Protein AF-A0A6S7A2F0-F1 (afdb_monomer_lite)

Structure (mmCIF, N/CA/C/O backbone):
data_AF-A0A6S7A2F0-F1
#
_entry.id   AF-A0A6S7A2F0-F1
#
loop_
_atom_site.group_PDB
_atom_site.id
_atom_site.type_symbol
_atom_site.label_atom_id
_atom_site.label_alt_id
_atom_site.label_comp_id
_atom_site.label_asym_id
_atom_site.label_entity_id
_atom_site.label_seq_id
_atom_site.pdbx_PDB_ins_code
_atom_site.Cartn_x
_atom_site.Cartn_y
_atom_site.Cartn_z
_atom_site.occupancy
_atom_site.B_iso_or_equiv
_atom_site.auth_seq_id
_atom_site.auth_comp_id
_atom_site.auth_asym_id
_atom_site.auth_atom_id
_atom_site.pdbx_PDB_model_num
ATOM 1 N N . MET A 1 1 ? 12.274 -24.599 -16.746 1.00 40.50 1 MET A N 1
ATOM 2 C CA . MET A 1 1 ? 11.271 -23.645 -16.225 1.00 40.50 1 MET A CA 1
ATOM 3 C C . MET A 1 1 ? 12.007 -22.417 -15.719 1.00 40.50 1 MET A C 1
ATOM 5 O O . MET A 1 1 ? 12.632 -22.516 -14.676 1.00 40.50 1 MET A O 1
ATOM 9 N N . ARG A 1 2 ? 12.026 -21.307 -16.463 1.00 35.91 2 ARG A N 1
ATOM 10 C CA . ARG A 1 2 ? 12.546 -20.020 -15.977 1.00 35.91 2 ARG A CA 1
ATOM 11 C C . ARG A 1 2 ? 11.807 -18.868 -16.667 1.00 35.91 2 ARG A C 1
ATOM 13 O O . ARG A 1 2 ? 11.626 -18.924 -17.876 1.00 35.91 2 ARG A O 1
ATOM 20 N N . ALA A 1 3 ? 11.426 -17.896 -15.834 1.00 39.78 3 ALA A N 1
ATOM 21 C CA . ALA A 1 3 ? 10.911 -16.551 -16.102 1.00 39.78 3 ALA A CA 1
ATOM 22 C C . ALA A 1 3 ? 9.589 -16.425 -16.890 1.00 39.78 3 ALA A C 1
ATOM 24 O O . ALA A 1 3 ? 9.575 -16.311 -18.110 1.00 39.78 3 ALA A O 1
ATOM 25 N N . LYS A 1 4 ? 8.474 -16.347 -16.154 1.00 37.75 4 LYS A N 1
ATOM 26 C CA . LYS A 1 4 ? 7.277 -15.588 -16.552 1.00 37.75 4 LYS A CA 1
ATOM 27 C C . LYS A 1 4 ? 6.957 -14.592 -15.437 1.00 37.75 4 LYS A C 1
ATOM 29 O O . LYS A 1 4 ? 6.037 -14.807 -14.667 1.00 37.75 4 LYS A O 1
ATOM 34 N N . PHE A 1 5 ? 7.767 -13.550 -15.330 1.00 41.69 5 PHE A N 1
ATOM 35 C CA . PHE A 1 5 ? 7.410 -12.339 -14.592 1.00 41.69 5 PHE A CA 1
ATOM 36 C C . PHE A 1 5 ? 7.843 -11.135 -15.435 1.00 41.69 5 PHE A C 1
ATOM 38 O O . PHE A 1 5 ? 8.549 -10.245 -14.984 1.00 41.69 5 PHE A O 1
ATOM 45 N N . GLU A 1 6 ? 7.445 -11.120 -16.712 1.00 47.12 6 GLU A N 1
ATOM 46 C CA . GLU A 1 6 ? 7.151 -9.836 -17.349 1.00 47.12 6 GLU A CA 1
ATOM 47 C C . GLU A 1 6 ? 5.803 -9.400 -16.775 1.00 47.12 6 GLU A C 1
ATOM 49 O O . GLU A 1 6 ? 4.758 -9.624 -17.378 1.00 47.12 6 GLU A O 1
ATOM 54 N N . SER A 1 7 ? 5.805 -8.890 -15.542 1.00 52.06 7 SER A N 1
ATOM 55 C CA . SER A 1 7 ? 4.617 -8.251 -14.987 1.00 52.06 7 SER A CA 1
ATOM 56 C C . SER A 1 7 ? 4.442 -6.952 -15.765 1.00 52.06 7 SER A C 1
ATOM 58 O O . SER A 1 7 ? 5.103 -5.958 -15.470 1.00 52.06 7 SER A O 1
ATOM 60 N N . ASP A 1 8 ? 3.638 -6.958 -16.822 1.00 67.44 8 ASP A N 1
ATOM 61 C CA . ASP A 1 8 ? 3.036 -5.724 -17.319 1.00 67.44 8 ASP A CA 1
ATOM 62 C C . ASP A 1 8 ? 2.117 -5.276 -16.180 1.00 67.44 8 ASP A C 1
ATOM 64 O O . ASP A 1 8 ? 1.059 -5.866 -15.972 1.00 67.44 8 ASP A O 1
ATOM 68 N N . ILE A 1 9 ? 2.603 -4.368 -15.327 1.00 70.69 9 ILE A N 1
ATOM 69 C CA . ILE A 1 9 ? 1.830 -3.916 -14.168 1.00 70.69 9 ILE A CA 1
ATOM 70 C C . ILE A 1 9 ? 0.607 -3.211 -14.751 1.00 70.69 9 ILE A C 1
ATOM 72 O O . ILE A 1 9 ? 0.783 -2.209 -15.455 1.00 70.69 9 ILE A O 1
ATOM 76 N N . PRO A 1 10 ? -0.613 -3.728 -14.533 1.00 78.81 10 PRO A N 1
ATOM 77 C CA . PRO A 1 10 ? -1.798 -3.078 -15.049 1.00 78.81 10 PRO A CA 1
ATOM 78 C C . PRO A 1 10 ? -1.923 -1.682 -14.425 1.00 78.81 10 PRO A C 1
ATOM 80 O O . PRO A 1 10 ? -1.477 -1.460 -13.295 1.00 78.81 10 PRO A O 1
ATOM 83 N N . PRO A 1 11 ? -2.519 -0.718 -15.142 1.00 85.62 11 PRO A N 1
ATOM 84 C CA . PRO A 1 11 ? -2.757 0.598 -14.574 1.00 85.62 11 PRO A CA 1
ATOM 85 C C . PRO A 1 11 ? -3.599 0.469 -13.300 1.00 85.62 11 PRO A C 1
ATOM 87 O O . PRO A 1 11 ? -4.585 -0.271 -13.271 1.00 85.62 11 PRO A O 1
ATOM 90 N N . LEU A 1 12 ? -3.209 1.203 -12.254 1.00 91.44 12 LEU A N 1
ATOM 91 C CA . LEU A 1 12 ? -4.010 1.283 -11.035 1.00 91.44 12 LEU A CA 1
ATOM 92 C C . LEU A 1 12 ? -5.392 1.877 -11.358 1.00 91.44 12 LEU A C 1
ATOM 94 O O . LEU A 1 12 ? -5.469 2.774 -12.206 1.00 91.44 12 LEU A O 1
ATOM 98 N N . PRO A 1 13 ? -6.462 1.433 -10.675 1.00 93.12 13 PRO A N 1
ATOM 99 C CA . PRO A 1 13 ? -7.801 1.972 -10.881 1.00 93.12 13 PRO A CA 1
ATOM 100 C C . PRO A 1 13 ? -7.912 3.479 -10.588 1.00 93.12 13 PRO A C 1
ATOM 102 O O . PRO A 1 13 ? -7.017 4.114 -10.008 1.00 93.12 13 PRO A O 1
ATOM 105 N N . GLU A 1 14 ? -9.055 4.051 -10.967 1.00 93.81 14 GLU A N 1
ATOM 106 C CA . GLU A 1 14 ? -9.428 5.418 -10.590 1.00 93.81 14 GLU A CA 1
ATOM 107 C C . GLU A 1 14 ? -9.597 5.550 -9.070 1.00 93.81 14 GLU A C 1
ATOM 109 O O . GLU A 1 14 ? -9.902 4.574 -8.385 1.00 93.81 14 GLU A O 1
ATOM 114 N N . ASP A 1 15 ? -9.417 6.763 -8.533 1.00 92.25 15 ASP A N 1
ATOM 115 C CA . ASP A 1 15 ? -9.321 7.001 -7.084 1.00 92.25 15 ASP A CA 1
ATOM 116 C C . ASP A 1 15 ? -10.456 6.385 -6.245 1.00 92.25 15 ASP A C 1
ATOM 118 O O . ASP A 1 15 ? -10.136 5.760 -5.233 1.00 92.25 15 ASP A O 1
ATOM 122 N N . PRO A 1 16 ? -11.750 6.483 -6.621 1.00 94.50 16 PRO A N 1
ATOM 123 C CA . PRO A 1 16 ? -12.820 5.895 -5.818 1.00 94.50 16 PRO A CA 1
ATOM 124 C C . PRO A 1 16 ? -12.727 4.369 -5.756 1.00 94.50 16 PRO A C 1
ATOM 126 O O . PRO A 1 16 ? -12.781 3.790 -4.676 1.00 94.50 16 PRO A O 1
ATOM 129 N N . GLU A 1 17 ? -12.532 3.711 -6.901 1.00 96.06 17 GLU A N 1
ATOM 130 C CA . GLU A 1 17 ? -12.404 2.253 -6.961 1.00 96.06 17 GLU A CA 1
ATOM 131 C C . GLU A 1 17 ? -11.127 1.786 -6.257 1.00 96.06 17 GLU A C 1
ATOM 133 O O . GLU A 1 17 ? -11.141 0.814 -5.502 1.00 96.06 17 GLU A O 1
ATOM 138 N N . PHE A 1 18 ? -10.024 2.502 -6.465 1.00 96.62 18 PHE A N 1
ATOM 139 C CA . PHE A 1 18 ? -8.743 2.170 -5.867 1.0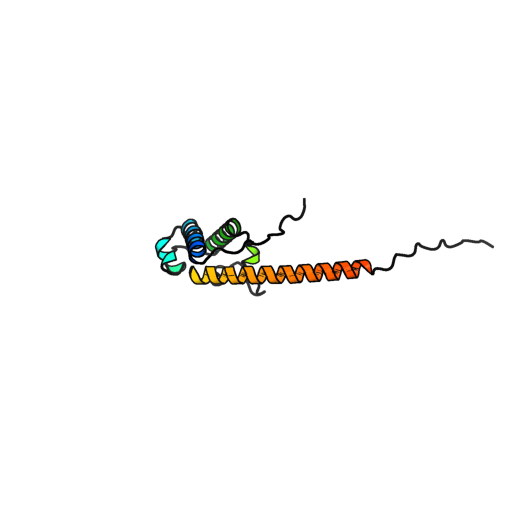0 96.62 18 PHE A CA 1
ATOM 140 C C . PHE A 1 18 ? -8.793 2.272 -4.339 1.00 96.62 18 PHE A C 1
ATOM 142 O O . PHE A 1 18 ? -8.359 1.347 -3.647 1.00 96.62 18 PHE A O 1
ATOM 149 N N . ARG A 1 19 ? -9.397 3.343 -3.809 1.00 97.56 19 ARG A N 1
ATOM 150 C CA . ARG A 1 19 ? -9.603 3.525 -2.367 1.00 97.56 19 ARG A CA 1
ATOM 151 C C . ARG A 1 19 ? -10.453 2.403 -1.780 1.00 97.56 19 ARG A C 1
ATOM 153 O O . ARG A 1 19 ? -10.089 1.844 -0.750 1.00 97.56 19 ARG A O 1
ATOM 160 N N . GLU A 1 20 ? -11.556 2.052 -2.437 1.00 97.62 20 GLU A N 1
ATOM 161 C CA . GLU A 1 20 ? -12.472 0.998 -1.985 1.00 97.62 20 GLU A CA 1
ATOM 162 C C . GLU A 1 20 ? -11.799 -0.382 -1.955 1.00 97.62 20 GLU A C 1
ATOM 164 O O . GLU A 1 20 ? -11.979 -1.147 -1.000 1.00 97.62 20 GLU A O 1
ATOM 169 N N . LYS A 1 21 ? -10.980 -0.699 -2.966 1.00 97.56 21 LYS A N 1
ATOM 170 C CA . LYS A 1 21 ? -10.200 -1.942 -3.010 1.00 97.56 21 LYS A CA 1
ATOM 171 C C . LYS A 1 21 ? -9.175 -2.006 -1.884 1.00 97.56 21 LYS A C 1
ATOM 173 O O . LYS A 1 21 ? -9.152 -2.987 -1.143 1.00 97.56 21 LYS A O 1
ATOM 178 N N . LEU A 1 22 ? -8.390 -0.945 -1.689 1.00 97.81 22 LEU A N 1
ATOM 179 C CA . LEU A 1 22 ? -7.411 -0.897 -0.602 1.00 97.81 22 LEU A CA 1
ATOM 180 C C . LEU A 1 22 ? -8.071 -0.954 0.774 1.00 97.81 22 LEU A C 1
ATOM 182 O O . LEU A 1 22 ? -7.629 -1.724 1.620 1.00 97.81 22 LEU A O 1
ATOM 186 N N . ALA A 1 23 ? -9.163 -0.219 0.993 1.00 97.88 23 ALA A N 1
ATOM 187 C CA . ALA A 1 23 ? -9.926 -0.295 2.238 1.00 97.88 23 ALA A CA 1
ATOM 188 C C . ALA A 1 23 ? -10.400 -1.726 2.519 1.00 97.88 23 ALA A C 1
ATOM 190 O O . ALA A 1 23 ? -10.357 -2.184 3.659 1.00 97.88 23 ALA A O 1
ATOM 191 N N . THR A 1 24 ? -10.822 -2.451 1.482 1.00 98.25 24 THR A N 1
ATOM 192 C CA . THR A 1 24 ? -11.276 -3.843 1.591 1.00 98.25 24 THR A CA 1
ATOM 193 C C . THR A 1 24 ? -10.130 -4.786 1.960 1.00 98.25 24 THR A C 1
ATOM 195 O O . THR A 1 24 ? -10.279 -5.572 2.893 1.00 98.25 24 THR A O 1
ATOM 198 N N . ILE A 1 25 ? -8.974 -4.667 1.302 1.00 97.62 25 ILE A N 1
ATOM 199 C CA . ILE A 1 25 ? -7.770 -5.450 1.627 1.00 97.62 25 ILE A CA 1
ATOM 200 C C . ILE A 1 25 ? -7.346 -5.200 3.078 1.00 97.62 25 ILE A C 1
ATOM 202 O O . ILE A 1 25 ? -7.227 -6.124 3.884 1.00 97.62 25 ILE A O 1
ATOM 206 N N . VAL A 1 26 ? -7.180 -3.924 3.424 1.00 96.56 26 VAL A N 1
ATOM 207 C CA . VAL A 1 26 ? -6.665 -3.482 4.719 1.00 96.56 26 VAL A CA 1
ATOM 208 C C . VAL A 1 26 ? -7.613 -3.866 5.860 1.00 96.56 26 VAL A C 1
ATOM 210 O O . VAL A 1 26 ? -7.158 -4.374 6.883 1.00 96.56 26 VAL A O 1
ATOM 213 N N . SER A 1 27 ? -8.928 -3.688 5.689 1.00 96.81 27 SER A N 1
ATOM 214 C CA . SER A 1 27 ? -9.919 -4.081 6.706 1.00 96.81 27 SER A CA 1
ATOM 215 C C . SER A 1 27 ? -10.045 -5.593 6.878 1.00 96.81 27 SER A C 1
ATOM 217 O O . SER A 1 27 ? -10.219 -6.055 8.005 1.00 96.81 27 SER A O 1
ATOM 219 N N . SER A 1 28 ? -9.918 -6.368 5.797 1.00 96.38 28 SER A N 1
ATOM 220 C CA . SER A 1 28 ? -9.963 -7.833 5.846 1.00 96.38 28 SER A CA 1
ATOM 221 C C . SER A 1 28 ? -8.797 -8.403 6.658 1.00 96.38 28 SER A C 1
ATOM 223 O O . SER A 1 28 ? -8.999 -9.201 7.576 1.00 96.38 28 SER A O 1
ATOM 225 N N . ILE A 1 29 ? -7.580 -7.937 6.371 1.00 95.25 29 ILE A N 1
ATOM 226 C CA . ILE A 1 29 ? -6.351 -8.429 7.007 1.00 95.25 29 ILE A CA 1
ATOM 227 C C . ILE A 1 29 ? -6.214 -7.871 8.424 1.00 95.25 29 ILE A C 1
ATOM 229 O O . ILE A 1 29 ? -6.054 -8.627 9.381 1.00 95.25 29 ILE A O 1
ATOM 233 N N . GLY A 1 30 ? -6.371 -6.554 8.578 1.00 92.31 30 GLY A N 1
ATOM 234 C CA . GLY A 1 30 ? -6.284 -5.870 9.869 1.00 92.31 30 GLY A CA 1
ATOM 235 C C . GLY A 1 30 ? -7.483 -6.103 10.791 1.00 92.31 30 GLY A C 1
ATOM 236 O O . GLY A 1 30 ? -7.471 -5.632 11.928 1.00 92.31 30 GLY A O 1
ATOM 237 N N . ARG A 1 31 ? -8.522 -6.810 10.313 1.00 93.50 31 ARG A N 1
ATOM 238 C CA . ARG A 1 31 ? -9.786 -7.085 11.021 1.00 93.50 31 ARG A CA 1
ATOM 239 C C . ARG A 1 31 ? -10.374 -5.830 11.672 1.00 93.50 31 ARG A C 1
ATOM 241 O O . ARG A 1 31 ? -10.811 -5.862 12.824 1.00 93.50 31 ARG A O 1
ATOM 248 N N . CYS A 1 32 ? -10.354 -4.724 10.936 1.00 94.38 32 CYS A N 1
ATOM 249 C CA . CYS A 1 32 ? -10.744 -3.405 11.420 1.00 94.38 32 CYS A CA 1
ATOM 250 C C . CYS A 1 32 ? -11.953 -2.843 10.664 1.00 94.38 32 CYS A C 1
ATOM 252 O O . CYS A 1 32 ? -12.439 -3.421 9.690 1.00 94.38 32 CYS A O 1
ATOM 254 N N . ASP A 1 33 ? -12.467 -1.713 11.149 1.00 95.94 33 ASP A N 1
ATOM 255 C CA . ASP A 1 33 ? -13.602 -1.030 10.536 1.00 95.94 33 ASP A CA 1
ATOM 256 C C . ASP A 1 33 ? -13.201 -0.402 9.190 1.00 95.94 33 ASP A C 1
ATOM 258 O O . ASP A 1 33 ? -12.395 0.529 9.119 1.00 95.94 33 ASP A O 1
ATOM 262 N N . ARG A 1 34 ? -13.791 -0.926 8.113 1.00 96.81 34 ARG A N 1
ATOM 263 C CA . ARG A 1 34 ? -13.585 -0.461 6.740 1.00 96.81 34 ARG A CA 1
ATOM 264 C C . ARG A 1 34 ? -14.079 0.965 6.526 1.00 96.81 34 ARG A C 1
ATOM 266 O O . ARG A 1 34 ? -13.413 1.731 5.834 1.00 96.81 34 ARG A O 1
ATOM 273 N N . ASP A 1 35 ? -15.212 1.336 7.110 1.00 97.06 35 ASP A N 1
ATOM 274 C CA . ASP A 1 35 ? -15.798 2.660 6.894 1.00 97.06 35 ASP A CA 1
ATOM 275 C C . ASP A 1 35 ? -14.936 3.725 7.581 1.00 97.06 35 ASP A C 1
ATOM 277 O O . ASP A 1 35 ? -14.648 4.776 7.010 1.00 97.06 35 ASP A O 1
ATOM 281 N N . ALA A 1 36 ? -14.386 3.395 8.751 1.00 96.25 36 ALA A N 1
ATOM 282 C CA . ALA A 1 36 ? -13.395 4.218 9.431 1.00 96.25 36 ALA A CA 1
ATOM 283 C C . ALA A 1 36 ? -12.118 4.455 8.596 1.00 96.25 36 ALA A C 1
ATOM 285 O O . ALA A 1 36 ? -11.560 5.554 8.639 1.00 96.25 36 ALA A O 1
ATOM 286 N N . LEU A 1 37 ? -11.661 3.462 7.823 1.00 96.31 37 LEU A N 1
ATOM 287 C CA . LEU A 1 37 ? -10.552 3.643 6.878 1.00 96.31 37 LEU A CA 1
ATOM 288 C C . LEU A 1 37 ? -10.940 4.589 5.738 1.00 96.31 37 LEU A C 1
ATOM 290 O O . LEU A 1 37 ? -10.170 5.485 5.392 1.00 96.31 37 LEU A O 1
ATOM 294 N N . LEU A 1 38 ? -12.136 4.415 5.165 1.00 97.12 38 LEU A N 1
ATOM 295 C CA . LEU A 1 38 ? -12.635 5.256 4.073 1.00 97.12 38 LEU A CA 1
ATOM 296 C C . LEU A 1 38 ? -12.763 6.726 4.493 1.00 97.12 38 LEU A C 1
ATOM 298 O O . LEU A 1 38 ? -12.431 7.608 3.697 1.00 97.12 38 LEU A O 1
ATOM 302 N N . GLU A 1 39 ? -13.130 6.983 5.751 1.00 96.56 39 GLU A N 1
ATOM 303 C CA . GLU A 1 39 ? -13.136 8.306 6.395 1.00 96.56 39 GLU A CA 1
ATOM 304 C C . GLU A 1 39 ? -11.735 8.926 6.579 1.00 96.56 39 GLU A C 1
ATOM 306 O O . GLU A 1 39 ? -11.628 10.083 6.984 1.00 96.56 39 GLU A O 1
ATOM 311 N N . GLY A 1 40 ? -10.659 8.186 6.289 1.00 95.31 40 GLY A N 1
ATOM 312 C CA . GLY A 1 40 ? -9.279 8.664 6.386 1.00 95.31 40 GLY A CA 1
ATOM 313 C C . GLY A 1 40 ? -8.667 8.532 7.781 1.00 95.31 40 GLY A C 1
ATOM 314 O O . GLY A 1 40 ? -7.707 9.233 8.098 1.00 95.31 40 GLY A O 1
ATOM 315 N N . LYS A 1 41 ? -9.200 7.662 8.651 1.00 96.19 41 LYS A N 1
ATOM 316 C CA . LYS A 1 41 ? -8.539 7.380 9.934 1.00 96.19 41 LYS A CA 1
ATOM 317 C C . LYS A 1 41 ? -7.251 6.590 9.700 1.00 96.19 41 LYS A C 1
ATOM 319 O O . LYS A 1 41 ? -7.201 5.696 8.858 1.00 96.19 41 LYS A O 1
ATOM 324 N N . SER A 1 42 ? -6.222 6.902 10.489 1.00 95.12 42 SER A N 1
ATOM 325 C CA . SER A 1 42 ? -4.937 6.196 10.418 1.00 95.12 42 SER A CA 1
ATOM 326 C C . SER A 1 42 ? -5.067 4.713 10.774 1.00 95.12 42 SER A C 1
ATOM 328 O O . SER A 1 42 ? -5.867 4.342 11.640 1.00 95.12 42 SER A O 1
ATOM 330 N N . PHE A 1 43 ? -4.224 3.873 10.172 1.00 93.75 43 PHE A N 1
ATOM 331 C CA . PHE A 1 43 ? -4.213 2.426 10.403 1.00 93.75 43 PHE A CA 1
ATOM 332 C C . PHE A 1 43 ? -3.982 2.082 11.875 1.00 93.75 43 PHE A C 1
ATOM 334 O O . P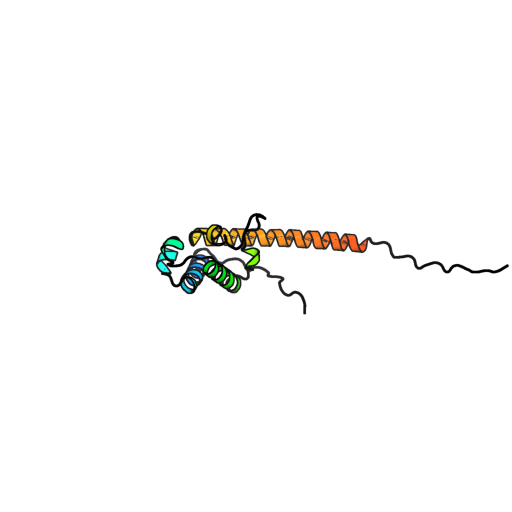HE A 1 43 ? -4.733 1.296 12.443 1.00 93.75 43 PHE A O 1
ATOM 341 N N . ALA A 1 44 ? -3.035 2.760 12.528 1.00 90.00 44 ALA A N 1
ATOM 342 C CA . ALA A 1 44 ? -2.739 2.572 13.949 1.00 90.00 44 ALA A CA 1
ATOM 343 C C . ALA A 1 44 ? -3.902 2.957 14.886 1.00 90.00 44 ALA A C 1
ATOM 345 O O . ALA A 1 44 ? -3.923 2.538 16.038 1.00 90.00 44 ALA A O 1
ATOM 346 N N . THR A 1 45 ? -4.858 3.773 14.423 1.00 91.62 45 THR A N 1
ATOM 347 C CA . THR A 1 45 ? -6.058 4.113 15.208 1.00 91.62 45 THR A CA 1
ATOM 348 C C . THR A 1 45 ? -7.145 3.051 15.076 1.00 91.62 45 THR A C 1
ATOM 350 O O . THR A 1 45 ? -7.872 2.802 16.035 1.00 91.62 45 THR A O 1
ATOM 353 N N . VAL A 1 46 ? -7.297 2.455 13.891 1.00 92.81 46 VAL A N 1
ATOM 354 C CA . VAL A 1 46 ? -8.394 1.513 13.617 1.00 92.81 46 VAL A CA 1
ATOM 355 C C . VAL A 1 46 ? -8.008 0.050 13.828 1.00 92.81 46 VAL A C 1
ATOM 357 O O . VAL A 1 46 ? -8.889 -0.781 14.031 1.00 92.81 46 VAL A O 1
ATOM 360 N N . MET A 1 47 ? -6.715 -0.277 13.803 1.00 91.06 47 MET A N 1
ATOM 361 C CA . MET A 1 47 ? -6.195 -1.626 14.032 1.00 91.06 47 MET A CA 1
ATOM 362 C C . MET A 1 47 ? -5.640 -1.755 15.445 1.00 91.06 47 MET A C 1
ATOM 364 O O . MET A 1 47 ? -4.948 -0.866 15.933 1.00 91.06 47 MET A O 1
ATOM 368 N N . SER A 1 48 ? -5.922 -2.883 16.098 1.00 83.38 48 SER A N 1
ATOM 369 C CA . SER A 1 48 ? -5.437 -3.141 17.460 1.00 83.38 48 SER A CA 1
ATOM 370 C C . SER A 1 48 ? -3.961 -3.550 17.505 1.00 83.38 48 SER A C 1
ATOM 372 O O . SER A 1 48 ? -3.260 -3.129 18.418 1.00 83.38 48 SER A O 1
ATOM 374 N N . ASP A 1 49 ? -3.483 -4.300 16.506 1.00 83.00 49 ASP A N 1
ATOM 375 C CA . ASP A 1 49 ? -2.133 -4.880 16.475 1.00 83.00 49 ASP A CA 1
ATOM 376 C C . ASP A 1 49 ? -1.438 -4.574 15.137 1.00 83.00 49 ASP A C 1
ATOM 378 O O . ASP A 1 49 ? -1.211 -5.453 14.311 1.00 83.00 49 ASP A O 1
ATOM 382 N N . PHE A 1 50 ? -1.138 -3.296 14.888 1.00 87.25 50 PHE A N 1
ATOM 383 C CA . PHE A 1 50 ? -0.450 -2.879 13.663 1.00 87.25 50 PHE A CA 1
ATOM 384 C C . PHE A 1 50 ? 1.050 -3.216 13.727 1.00 87.25 50 PHE A C 1
ATOM 386 O O . PHE A 1 50 ? 1.858 -2.436 14.241 1.00 87.25 50 PHE A O 1
ATOM 393 N N . ASP A 1 51 ? 1.414 -4.398 13.229 1.00 88.56 51 ASP A N 1
ATOM 394 C CA . ASP A 1 51 ? 2.772 -4.942 13.271 1.00 88.56 51 ASP A CA 1
ATOM 395 C C . ASP A 1 51 ? 3.351 -5.283 11.884 1.00 88.56 51 ASP A C 1
ATOM 397 O O . ASP A 1 51 ? 2.714 -5.134 10.840 1.00 88.56 51 ASP A O 1
ATOM 401 N N . SER A 1 52 ? 4.611 -5.726 11.865 1.00 89.19 52 SER A N 1
ATOM 402 C CA . SER A 1 52 ? 5.333 -6.052 10.632 1.00 89.19 52 SER A CA 1
ATOM 403 C C . SER A 1 52 ? 4.744 -7.231 9.862 1.00 89.19 52 SER A C 1
ATOM 405 O O . SER A 1 52 ? 4.888 -7.277 8.644 1.00 89.19 52 SER A O 1
ATOM 407 N N . ILE A 1 53 ? 4.126 -8.196 10.551 1.00 91.00 53 ILE A N 1
ATOM 408 C CA . ILE A 1 53 ? 3.528 -9.369 9.902 1.00 91.00 53 ILE A CA 1
ATOM 409 C C . ILE A 1 53 ? 2.261 -8.929 9.181 1.00 91.00 53 ILE A C 1
ATOM 411 O O . ILE A 1 53 ? 2.105 -9.221 8.000 1.00 91.00 53 ILE A O 1
ATOM 415 N N . MET A 1 54 ? 1.417 -8.152 9.857 1.00 91.44 54 MET A N 1
ATOM 416 C CA . MET A 1 54 ? 0.204 -7.592 9.271 1.00 91.44 54 MET A CA 1
ATOM 417 C C . MET A 1 54 ? 0.516 -6.725 8.048 1.00 91.44 54 MET A C 1
ATOM 419 O O . MET A 1 54 ? -0.145 -6.842 7.020 1.00 91.44 54 MET A O 1
ATOM 423 N N . VAL A 1 55 ? 1.560 -5.892 8.123 1.00 92.44 55 VAL A N 1
ATOM 424 C CA . VAL A 1 55 ? 2.015 -5.104 6.970 1.00 92.44 55 VAL A CA 1
ATOM 425 C C . VAL A 1 55 ? 2.425 -6.003 5.802 1.00 92.44 55 VAL A C 1
ATOM 427 O O . VAL A 1 55 ? 2.020 -5.743 4.672 1.00 92.44 55 VAL A O 1
ATOM 430 N N . LEU A 1 56 ? 3.186 -7.073 6.048 1.00 92.69 56 LEU A N 1
ATOM 431 C CA . LEU A 1 56 ? 3.578 -8.011 4.991 1.00 92.69 56 LEU A CA 1
ATOM 432 C C . LEU A 1 56 ? 2.372 -8.724 4.372 1.00 92.69 56 LEU A C 1
ATOM 434 O O . LEU A 1 56 ? 2.320 -8.868 3.155 1.00 92.69 56 LEU A O 1
ATOM 438 N N . GLU A 1 57 ? 1.390 -9.132 5.174 1.00 94.19 57 GLU A N 1
ATOM 439 C CA . GLU A 1 57 ? 0.152 -9.733 4.668 1.00 94.19 57 GLU A CA 1
ATOM 440 C C . GLU A 1 57 ? -0.626 -8.753 3.779 1.00 94.19 57 GLU A C 1
ATOM 442 O O . GLU A 1 57 ? -1.080 -9.137 2.702 1.00 94.19 57 GLU A O 1
ATOM 447 N N . ILE A 1 58 ? -0.714 -7.476 4.174 1.00 95.31 58 ILE A N 1
ATOM 448 C CA . ILE A 1 58 ? -1.328 -6.424 3.348 1.00 95.31 58 ILE A CA 1
ATOM 449 C C . ILE A 1 58 ? -0.597 -6.283 2.011 1.00 95.31 58 ILE A C 1
ATOM 451 O O . ILE A 1 58 ? -1.247 -6.233 0.968 1.00 95.31 58 ILE A O 1
ATOM 455 N N . LEU A 1 59 ? 0.738 -6.245 2.018 1.00 94.94 59 LEU A N 1
ATOM 456 C CA . LEU A 1 59 ? 1.523 -6.140 0.787 1.00 94.94 59 LEU A CA 1
ATOM 457 C C . LEU A 1 59 ? 1.335 -7.360 -0.130 1.00 94.94 59 LEU A C 1
ATOM 459 O O . LEU A 1 59 ? 1.191 -7.186 -1.336 1.00 94.94 59 LEU A O 1
ATOM 463 N N . LEU A 1 60 ? 1.262 -8.571 0.424 1.00 95.44 60 LEU A N 1
ATOM 464 C CA . LEU A 1 60 ? 1.028 -9.799 -0.348 1.00 95.44 60 LEU A CA 1
ATOM 465 C C . LEU A 1 60 ? 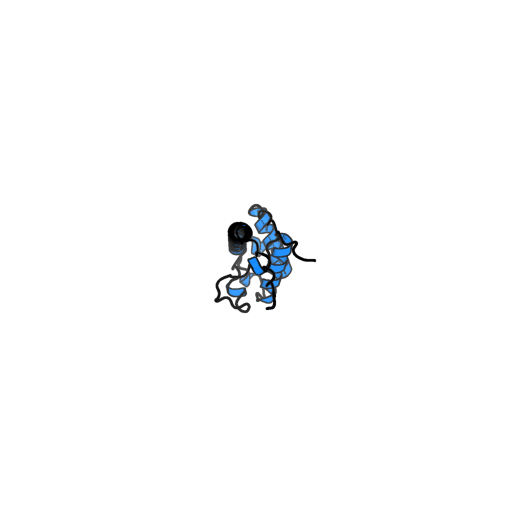-0.363 -9.829 -1.004 1.00 95.44 60 LEU A C 1
ATOM 467 O O . LEU A 1 60 ? -0.521 -10.299 -2.135 1.00 95.44 60 LEU A O 1
ATOM 471 N N . GLU A 1 61 ? -1.381 -9.309 -0.323 1.00 97.25 61 GLU A N 1
ATOM 472 C CA . GLU A 1 61 ? -2.723 -9.206 -0.899 1.00 97.25 61 GLU A CA 1
ATOM 473 C C . GLU A 1 61 ? -2.788 -8.104 -1.969 1.00 97.25 61 GLU A C 1
ATOM 475 O O . GLU A 1 61 ? -3.393 -8.296 -3.023 1.00 97.25 61 GLU A O 1
ATOM 480 N N . ILE A 1 62 ? -2.090 -6.981 -1.764 1.00 95.69 62 ILE A N 1
ATOM 481 C CA . ILE A 1 62 ? -1.911 -5.944 -2.793 1.00 95.69 62 ILE A CA 1
ATOM 482 C C . ILE A 1 62 ? -1.198 -6.517 -4.026 1.00 95.69 62 ILE A C 1
ATOM 484 O O . ILE A 1 62 ? -1.596 -6.218 -5.152 1.00 95.69 62 ILE A O 1
ATOM 488 N N . GLU A 1 63 ? -0.181 -7.360 -3.844 1.00 94.88 63 GLU A N 1
ATOM 489 C CA . GLU A 1 63 ? 0.488 -8.050 -4.950 1.00 94.88 63 GLU A CA 1
ATOM 490 C C . GLU A 1 63 ? -0.487 -8.921 -5.742 1.00 94.88 63 GLU A C 1
ATOM 492 O O . GLU A 1 63 ? -0.482 -8.902 -6.977 1.00 94.88 63 GLU A O 1
ATOM 497 N N . THR A 1 64 ? -1.357 -9.642 -5.039 1.00 94.00 64 THR A N 1
ATOM 498 C CA . THR A 1 64 ? -2.373 -10.496 -5.657 1.00 94.00 64 THR A CA 1
ATOM 499 C C . THR A 1 64 ? -3.396 -9.678 -6.450 1.00 94.00 64 THR A C 1
ATOM 501 O O . THR A 1 64 ? -3.738 -10.062 -7.569 1.00 94.00 64 THR A O 1
ATOM 504 N N . GLU A 1 65 ? -3.848 -8.544 -5.910 1.00 95.19 65 GLU A N 1
ATOM 505 C CA . GLU A 1 65 ? -4.877 -7.699 -6.532 1.00 95.19 65 GLU A CA 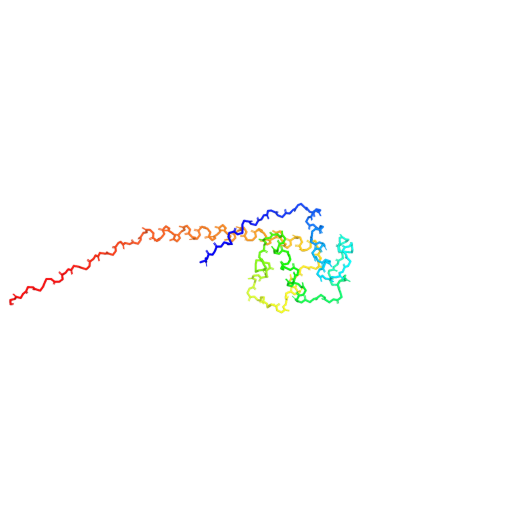1
ATOM 506 C C . GLU A 1 65 ? -4.336 -6.835 -7.685 1.00 95.19 65 GLU A C 1
ATOM 508 O O . GLU A 1 65 ? -5.015 -6.647 -8.695 1.00 95.19 65 GLU A O 1
ATOM 513 N N . PHE A 1 66 ? -3.123 -6.290 -7.553 1.00 93.44 66 PHE A N 1
ATOM 514 C CA . PHE A 1 66 ? -2.595 -5.265 -8.465 1.00 93.44 66 PHE A CA 1
ATOM 515 C C . PHE A 1 66 ? -1.372 -5.710 -9.276 1.00 93.44 66 PHE A C 1
ATOM 517 O O . PHE A 1 66 ? -0.891 -4.948 -10.115 1.00 93.44 66 PHE A O 1
ATOM 524 N N . HIS A 1 67 ? -0.868 -6.929 -9.067 1.00 91.38 67 HIS A N 1
ATOM 525 C CA . HIS A 1 67 ? 0.292 -7.488 -9.773 1.00 91.38 67 HIS A CA 1
ATOM 526 C C . HIS A 1 67 ? 1.584 -6.658 -9.637 1.00 91.38 67 HIS A C 1
ATOM 528 O O . HIS A 1 67 ? 2.443 -6.670 -10.525 1.00 91.38 67 HIS A O 1
ATOM 534 N N . ILE A 1 68 ? 1.728 -5.953 -8.514 1.00 90.31 68 ILE A N 1
ATOM 535 C CA . ILE A 1 68 ? 2.954 -5.261 -8.095 1.00 90.31 68 ILE A CA 1
ATOM 536 C C . ILE A 1 68 ? 3.627 -6.153 -7.060 1.00 90.31 68 ILE A C 1
ATOM 538 O O . ILE A 1 68 ? 2.988 -6.495 -6.073 1.00 90.31 68 ILE A O 1
ATOM 542 N N . THR A 1 69 ? 4.881 -6.557 -7.267 1.00 91.12 69 THR A N 1
ATOM 543 C CA . THR A 1 69 ? 5.493 -7.522 -6.343 1.00 91.12 69 THR A CA 1
ATOM 544 C C . THR A 1 69 ? 5.738 -6.898 -4.975 1.00 91.12 69 THR A C 1
ATOM 546 O O . THR A 1 69 ? 5.995 -5.700 -4.859 1.00 91.12 69 THR A O 1
ATOM 549 N N . THR A 1 70 ? 5.686 -7.711 -3.924 1.00 90.50 70 THR A N 1
ATOM 550 C CA . THR A 1 70 ? 5.996 -7.254 -2.567 1.00 90.50 70 THR A CA 1
ATOM 551 C C . THR A 1 70 ? 7.397 -6.653 -2.495 1.00 90.50 70 THR A C 1
ATOM 553 O O . THR A 1 70 ? 7.564 -5.604 -1.883 1.00 90.50 70 THR A O 1
ATOM 556 N N . ASP A 1 71 ? 8.375 -7.242 -3.192 1.00 88.31 71 ASP A N 1
ATOM 557 C CA . ASP A 1 71 ? 9.740 -6.711 -3.294 1.00 88.31 71 ASP A CA 1
ATOM 558 C C . ASP A 1 71 ? 9.766 -5.310 -3.931 1.00 88.31 71 ASP A C 1
ATOM 560 O O . ASP A 1 71 ? 10.448 -4.417 -3.426 1.00 88.31 71 ASP A O 1
ATOM 564 N N . ASP A 1 72 ? 8.964 -5.082 -4.980 1.00 89.56 72 ASP A N 1
ATOM 565 C CA . ASP A 1 72 ? 8.793 -3.757 -5.590 1.00 89.56 72 ASP A CA 1
ATOM 566 C C . ASP A 1 72 ? 8.140 -2.750 -4.632 1.00 89.56 72 ASP A C 1
ATOM 568 O O . ASP A 1 72 ? 8.244 -1.550 -4.859 1.00 89.56 72 ASP A O 1
ATOM 572 N N . MET A 1 73 ? 7.447 -3.202 -3.585 1.00 90.25 73 MET A N 1
ATOM 573 C CA . MET A 1 73 ? 6.800 -2.369 -2.562 1.00 90.25 73 MET A CA 1
ATOM 574 C C . MET A 1 73 ? 7.620 -2.251 -1.274 1.00 90.25 73 MET A C 1
ATOM 576 O O . MET A 1 73 ? 7.158 -1.667 -0.294 1.00 90.25 73 MET A O 1
ATOM 580 N N . LEU A 1 74 ? 8.842 -2.780 -1.238 1.00 87.56 74 LEU A N 1
ATOM 581 C CA . LEU A 1 74 ? 9.744 -2.524 -0.124 1.00 87.56 74 LEU A CA 1
ATOM 582 C C . LEU A 1 74 ? 10.524 -1.217 -0.351 1.00 87.56 74 LEU A C 1
ATOM 584 O O . LEU A 1 74 ? 10.758 -0.791 -1.494 1.00 87.56 74 LEU A O 1
ATOM 588 N N . PRO A 1 75 ? 10.923 -0.525 0.730 1.00 80.56 75 PRO A N 1
ATOM 589 C CA . PRO A 1 75 ? 11.868 0.576 0.635 1.00 80.56 75 PRO A CA 1
ATOM 590 C C . PRO A 1 75 ? 13.181 0.104 0.004 1.00 80.56 75 PRO A C 1
ATOM 592 O O . PRO A 1 75 ? 13.719 -0.946 0.349 1.00 80.56 75 PRO A O 1
ATOM 595 N N . THR A 1 76 ? 13.690 0.887 -0.943 1.00 74.06 76 THR A N 1
ATOM 596 C CA . THR A 1 76 ? 14.904 0.568 -1.710 1.00 74.06 76 THR A CA 1
ATOM 597 C C . THR A 1 76 ? 16.136 1.301 -1.185 1.00 74.06 76 THR A C 1
ATOM 599 O O . THR A 1 76 ? 17.227 1.147 -1.735 1.00 74.06 76 THR A O 1
ATOM 602 N N . ASP A 1 77 ? 15.993 2.136 -0.153 1.00 68.88 77 ASP A N 1
ATOM 603 C CA . ASP A 1 77 ? 17.139 2.761 0.482 1.00 68.88 77 ASP A CA 1
ATOM 604 C C . ASP A 1 77 ? 17.927 1.687 1.240 1.00 68.88 77 ASP A C 1
ATOM 606 O O . ASP A 1 77 ? 17.399 0.939 2.055 1.00 68.88 77 ASP A O 1
ATOM 610 N N . GLY A 1 78 ? 19.229 1.574 0.966 1.00 58.78 78 GLY A N 1
ATOM 611 C CA . GLY A 1 78 ? 20.090 0.524 1.533 1.00 58.78 78 GLY A CA 1
ATOM 612 C C . GLY A 1 78 ? 20.239 0.544 3.065 1.00 58.78 78 GLY A C 1
ATOM 613 O O . GLY A 1 78 ? 21.055 -0.201 3.604 1.00 58.78 78 GLY A O 1
ATOM 614 N N . ALA A 1 79 ? 19.494 1.407 3.759 1.00 60.62 79 ALA A N 1
ATOM 615 C CA . ALA A 1 79 ? 19.353 1.457 5.208 1.00 60.62 79 ALA A CA 1
ATOM 616 C C . ALA A 1 79 ? 18.142 0.657 5.729 1.00 60.62 79 ALA A C 1
ATOM 618 O O . ALA A 1 79 ? 18.036 0.466 6.941 1.00 60.62 79 ALA A O 1
ATOM 619 N N . TYR A 1 80 ? 17.258 0.177 4.846 1.00 66.56 80 TYR A N 1
ATOM 620 C CA . TYR A 1 80 ? 16.056 -0.546 5.229 1.00 66.56 80 TYR A CA 1
ATOM 621 C C . TYR A 1 80 ? 16.379 -1.849 5.962 1.00 66.56 80 TYR A C 1
ATOM 623 O O . TYR A 1 80 ? 17.065 -2.744 5.457 1.00 66.56 80 TYR A O 1
ATOM 631 N N . LYS A 1 81 ? 15.832 -1.968 7.171 1.00 70.25 81 LYS A N 1
ATOM 632 C CA . LYS A 1 81 ? 15.780 -3.221 7.914 1.00 70.25 81 LYS A CA 1
ATOM 633 C C . LYS A 1 81 ? 14.358 -3.765 7.830 1.00 70.25 81 LYS A C 1
ATOM 635 O O . LYS A 1 81 ? 13.435 -3.041 8.194 1.00 70.25 81 LYS A O 1
ATOM 640 N N . PRO A 1 82 ? 14.155 -5.041 7.459 1.00 67.19 82 PRO A N 1
ATOM 641 C CA . PRO A 1 82 ? 12.824 -5.650 7.410 1.00 67.19 82 PRO A CA 1
ATOM 642 C C . PRO A 1 82 ? 12.012 -5.501 8.706 1.00 67.19 82 PRO A C 1
ATOM 644 O O . PRO A 1 82 ? 10.789 -5.417 8.669 1.00 67.19 82 PRO A O 1
ATOM 647 N N . GLN A 1 83 ? 12.683 -5.411 9.862 1.00 66.00 83 GLN A N 1
ATOM 648 C CA . GLN A 1 83 ? 12.031 -5.191 11.157 1.00 66.00 83 GLN A CA 1
ATOM 649 C C . GLN A 1 83 ? 11.404 -3.792 11.316 1.00 66.00 83 GLN A C 1
ATOM 651 O O . GLN A 1 83 ? 10.635 -3.577 12.246 1.00 66.00 83 GLN A O 1
ATOM 656 N N . GLU A 1 84 ? 11.723 -2.842 10.436 1.00 76.06 84 GLU A N 1
ATOM 657 C CA . GLU A 1 84 ? 11.247 -1.454 10.469 1.00 76.06 84 GLU A CA 1
ATOM 658 C C . GLU A 1 84 ? 10.148 -1.193 9.420 1.00 76.06 84 GLU A C 1
ATOM 660 O O . GLU A 1 84 ? 9.775 -0.044 9.190 1.00 76.06 84 GLU A O 1
ATOM 665 N N . ILE A 1 85 ? 9.596 -2.244 8.791 1.00 80.94 85 ILE A N 1
ATOM 666 C CA . ILE A 1 85 ? 8.589 -2.118 7.723 1.00 80.94 85 ILE A CA 1
ATOM 667 C C . ILE A 1 85 ? 7.357 -1.315 8.142 1.00 80.94 85 ILE A C 1
ATOM 669 O O . ILE A 1 85 ? 6.827 -0.553 7.343 1.00 80.94 85 ILE A O 1
ATOM 673 N N . THR A 1 86 ? 6.947 -1.413 9.404 1.00 82.62 86 THR A N 1
ATOM 674 C CA . THR A 1 86 ? 5.821 -0.651 9.956 1.00 82.62 86 THR A CA 1
ATOM 675 C C . THR A 1 86 ? 6.071 0.853 9.964 1.00 82.62 86 THR A C 1
ATOM 677 O O . THR A 1 86 ? 5.124 1.615 9.809 1.00 82.62 86 THR A O 1
ATOM 680 N N . ASN A 1 87 ? 7.327 1.293 10.104 1.00 82.81 87 ASN A N 1
ATOM 681 C CA . ASN A 1 87 ? 7.694 2.712 10.077 1.00 82.81 87 ASN A CA 1
ATOM 682 C C . ASN A 1 87 ? 7.715 3.273 8.652 1.00 82.81 87 ASN A C 1
ATOM 684 O O . ASN A 1 87 ? 7.508 4.468 8.456 1.00 82.81 87 ASN A O 1
ATOM 688 N N . ALA A 1 88 ? 8.018 2.416 7.676 1.00 84.12 88 ALA A N 1
ATOM 689 C CA . ALA A 1 88 ? 8.024 2.775 6.265 1.00 84.12 88 ALA A CA 1
ATOM 690 C C . ALA A 1 88 ? 6.636 2.645 5.621 1.00 84.12 88 ALA A C 1
ATOM 692 O O . ALA A 1 88 ? 6.391 3.240 4.571 1.00 84.12 88 ALA A O 1
ATOM 693 N N . PHE A 1 89 ? 5.736 1.869 6.233 1.00 90.06 89 PHE A N 1
ATOM 694 C CA . PHE A 1 89 ? 4.383 1.699 5.733 1.00 90.06 89 PHE A CA 1
ATOM 695 C C . PHE A 1 89 ? 3.582 3.006 5.868 1.00 90.06 89 PHE A C 1
ATOM 697 O O . PHE A 1 89 ? 3.701 3.702 6.882 1.00 90.06 89 PHE A O 1
ATOM 704 N N . PRO A 1 90 ? 2.754 3.358 4.870 1.00 93.62 90 PRO A N 1
ATOM 705 C CA . PRO A 1 90 ? 1.907 4.544 4.924 1.00 93.62 90 PRO A CA 1
ATOM 706 C C . PRO A 1 90 ? 0.992 4.573 6.152 1.00 93.62 90 PRO A C 1
ATOM 708 O O . PRO A 1 90 ? 0.583 3.535 6.658 1.00 93.62 90 PRO A O 1
ATOM 711 N N . GLN A 1 91 ? 0.656 5.768 6.638 1.00 94.00 91 GLN A N 1
ATOM 712 C CA . GLN A 1 91 ? -0.122 5.921 7.876 1.00 94.00 91 GLN A CA 1
ATOM 713 C C . GLN A 1 91 ? -1.632 5.716 7.684 1.00 94.00 91 GLN A C 1
ATOM 715 O O . GLN A 1 91 ? -2.332 5.392 8.646 1.00 94.00 91 GLN A O 1
ATOM 720 N N . ASP A 1 92 ? -2.130 5.929 6.467 1.00 96.25 92 ASP A N 1
ATOM 721 C CA . ASP A 1 92 ? -3.544 5.894 6.096 1.00 96.25 92 ASP A CA 1
ATOM 722 C C . ASP A 1 92 ? -3.727 5.495 4.615 1.00 96.25 92 ASP A C 1
ATOM 724 O O . ASP A 1 92 ? -2.757 5.248 3.887 1.00 96.25 92 ASP A O 1
ATOM 728 N N . LEU A 1 93 ? -4.987 5.397 4.169 1.00 97.00 93 LEU A N 1
ATOM 729 C CA . LEU A 1 93 ? -5.318 5.004 2.796 1.00 97.00 93 LEU A CA 1
ATOM 730 C C . LEU A 1 93 ? -4.814 5.999 1.747 1.00 97.00 93 LEU A C 1
ATOM 732 O O . LEU A 1 93 ? -4.391 5.566 0.679 1.00 97.00 93 LEU A O 1
ATOM 736 N N . ASP A 1 94 ? -4.839 7.302 2.025 1.00 97.12 94 ASP A N 1
ATOM 737 C CA . ASP A 1 94 ? -4.382 8.320 1.074 1.00 97.12 94 ASP A CA 1
ATOM 738 C C . ASP A 1 94 ? -2.869 8.210 0.852 1.00 97.12 94 ASP A C 1
ATOM 740 O O . ASP A 1 94 ? -2.391 8.196 -0.287 1.00 97.12 94 ASP A O 1
ATOM 744 N N . GLY A 1 95 ? -2.119 8.028 1.939 1.00 96.50 95 GLY A N 1
ATOM 745 C CA . GLY A 1 95 ? -0.699 7.719 1.901 1.00 96.50 95 GLY A CA 1
ATOM 746 C C . GLY A 1 95 ? -0.414 6.418 1.153 1.00 96.50 95 GLY A C 1
ATOM 747 O O . GLY A 1 95 ? 0.517 6.376 0.349 1.00 96.50 95 GLY A O 1
ATOM 748 N N . LEU A 1 96 ? -1.218 5.371 1.363 1.00 96.12 96 LEU A N 1
ATOM 749 C CA . LEU A 1 96 ? -1.051 4.089 0.674 1.00 96.12 96 LEU A CA 1
ATOM 750 C C . LEU A 1 96 ? -1.314 4.194 -0.829 1.00 96.12 96 LEU A C 1
ATOM 752 O O . LEU A 1 96 ? -0.520 3.697 -1.628 1.00 96.12 96 LEU A O 1
ATOM 756 N N . MET A 1 97 ? -2.367 4.905 -1.228 1.00 96.88 97 MET A N 1
ATOM 757 C CA . MET A 1 97 ? -2.657 5.179 -2.635 1.00 96.88 97 MET A CA 1
ATOM 758 C C . MET A 1 97 ? -1.516 5.957 -3.299 1.00 96.88 97 MET A C 1
ATOM 760 O O . MET A 1 97 ? -1.050 5.579 -4.377 1.00 96.88 97 MET A O 1
ATOM 764 N N . ALA A 1 98 ? -1.035 7.028 -2.660 1.00 95.62 98 ALA A N 1
ATOM 765 C CA . ALA A 1 98 ? 0.072 7.835 -3.174 1.00 95.62 98 ALA A CA 1
ATOM 766 C C . ALA A 1 98 ? 1.376 7.027 -3.274 1.00 95.62 98 ALA A C 1
ATOM 768 O O . ALA A 1 98 ? 2.101 7.115 -4.273 1.00 95.62 98 ALA A O 1
ATOM 769 N N . TYR A 1 99 ? 1.646 6.200 -2.264 1.00 94.31 99 TYR A N 1
ATOM 770 C CA . TYR A 1 99 ? 2.785 5.297 -2.240 1.00 94.31 99 TYR A CA 1
ATOM 771 C C . TYR A 1 99 ? 2.746 4.322 -3.420 1.00 94.31 99 TYR A C 1
ATOM 773 O O . TYR A 1 99 ? 3.688 4.270 -4.208 1.00 94.31 99 TYR A O 1
ATOM 781 N N . MET A 1 100 ? 1.628 3.624 -3.617 1.00 94.44 100 MET A N 1
ATOM 782 C CA . MET A 1 100 ? 1.471 2.676 -4.719 1.00 94.44 100 MET A CA 1
ATOM 783 C C . MET A 1 100 ? 1.616 3.331 -6.094 1.00 94.44 100 MET A C 1
ATOM 785 O O . MET A 1 100 ? 2.259 2.768 -6.977 1.00 94.44 100 MET A O 1
ATOM 789 N N . ARG A 1 101 ? 1.085 4.546 -6.284 1.00 94.31 101 ARG A N 1
ATOM 790 C CA . ARG A 1 101 ? 1.290 5.303 -7.531 1.00 94.31 101 ARG A CA 1
ATOM 791 C C . ARG A 1 101 ? 2.772 5.591 -7.776 1.00 94.31 101 ARG A C 1
ATOM 793 O O . ARG A 1 101 ? 3.240 5.452 -8.903 1.00 94.31 101 ARG A O 1
ATOM 800 N N . THR A 1 102 ? 3.515 5.930 -6.725 1.00 92.75 102 THR A N 1
ATOM 801 C CA . THR A 1 102 ? 4.968 6.145 -6.799 1.00 92.75 102 THR A CA 1
ATOM 802 C C . THR A 1 102 ? 5.711 4.854 -7.150 1.00 92.75 102 THR A C 1
ATOM 804 O O . THR A 1 102 ? 6.585 4.871 -8.015 1.00 92.75 102 THR A O 1
ATOM 807 N N . VAL A 1 103 ? 5.336 3.725 -6.537 1.00 91.56 103 VAL A N 1
ATOM 808 C CA . VAL A 1 103 ? 5.918 2.407 -6.841 1.00 91.56 103 VAL A CA 1
ATOM 809 C C . VAL A 1 103 ? 5.715 2.043 -8.310 1.00 91.56 103 VAL A C 1
ATOM 811 O O . VAL A 1 103 ? 6.673 1.663 -8.975 1.00 91.56 103 VAL A O 1
ATOM 814 N N . VAL A 1 104 ? 4.505 2.215 -8.850 1.00 91.75 104 VAL A N 1
ATOM 815 C CA . VAL A 1 104 ? 4.220 1.907 -10.262 1.00 91.75 104 VAL A CA 1
ATOM 816 C C . VAL A 1 104 ? 5.098 2.724 -11.208 1.00 91.75 104 VAL A C 1
ATOM 818 O O . VAL A 1 104 ? 5.643 2.167 -12.162 1.00 91.75 104 VAL A O 1
ATOM 821 N N . VAL A 1 105 ? 5.274 4.021 -10.937 1.00 90.94 105 VAL A N 1
ATOM 822 C CA . VAL A 1 105 ? 6.160 4.884 -11.734 1.00 90.94 105 VAL A CA 1
ATOM 823 C C . VAL A 1 105 ? 7.605 4.393 -11.654 1.00 90.94 105 VAL A C 1
ATOM 825 O O . VAL A 1 105 ? 8.221 4.170 -12.694 1.00 90.94 105 VAL A O 1
ATOM 828 N N . ARG A 1 106 ? 8.117 4.138 -10.444 1.00 90.38 106 ARG A N 1
ATOM 829 C CA . ARG A 1 106 ? 9.481 3.630 -10.234 1.00 90.38 106 ARG A CA 1
ATOM 830 C C . ARG A 1 106 ? 9.728 2.327 -10.996 1.00 90.38 106 ARG A C 1
ATOM 832 O O . ARG A 1 106 ? 10.694 2.226 -11.745 1.00 90.38 106 ARG A O 1
ATOM 839 N N . VAL A 1 107 ? 8.844 1.342 -10.848 1.00 88.31 107 VAL A N 1
ATOM 840 C CA . VAL A 1 107 ? 9.010 0.033 -11.499 1.00 88.31 107 VAL A CA 1
ATOM 841 C C . VAL A 1 107 ? 8.934 0.159 -13.024 1.00 88.31 107 VAL A C 1
ATOM 843 O O . VAL A 1 107 ? 9.637 -0.550 -13.750 1.00 88.31 107 VAL A O 1
ATOM 846 N N . ALA A 1 108 ? 8.103 1.066 -13.543 1.00 87.12 108 ALA A N 1
ATOM 847 C CA . ALA A 1 108 ? 8.063 1.351 -14.973 1.00 87.12 108 ALA A CA 1
ATOM 848 C C . ALA A 1 108 ? 9.396 1.941 -15.473 1.00 87.12 108 ALA A C 1
ATOM 850 O O . ALA A 1 108 ? 9.912 1.490 -16.499 1.00 87.12 108 ALA A O 1
ATOM 851 N N . GLU A 1 109 ? 9.984 2.890 -14.741 1.00 88.06 109 GLU A N 1
ATOM 852 C CA . GLU A 1 109 ? 11.284 3.494 -15.064 1.00 88.06 109 GLU A CA 1
ATOM 853 C C . GLU A 1 109 ? 12.426 2.467 -15.019 1.00 88.06 109 GLU A C 1
ATOM 855 O O . GLU A 1 109 ? 13.217 2.371 -15.963 1.00 88.06 109 GLU A O 1
ATOM 860 N N . GLU A 1 110 ? 12.476 1.633 -13.978 1.00 86.00 110 GLU A N 1
ATOM 861 C CA . GLU A 1 110 ? 13.474 0.566 -13.830 1.00 86.00 110 GLU A CA 1
ATOM 862 C C . GLU A 1 110 ? 13.408 -0.447 -14.981 1.00 86.00 110 GLU A C 1
ATOM 864 O O . GLU A 1 110 ? 14.438 -0.876 -15.507 1.00 86.00 110 GLU A O 1
ATOM 869 N N . LYS A 1 111 ? 12.200 -0.782 -15.449 1.00 82.06 111 LYS A N 1
ATOM 870 C CA . LYS A 1 111 ? 12.007 -1.659 -16.614 1.00 82.06 111 LYS A CA 1
ATOM 871 C C . LYS A 1 111 ? 12.519 -1.039 -17.905 1.00 82.06 111 LYS A C 1
ATOM 873 O O . LYS A 1 111 ? 13.097 -1.754 -18.727 1.00 82.06 111 LYS A O 1
ATOM 878 N N . VAL A 1 112 ? 12.308 0.261 -18.111 1.00 84.19 112 VAL A N 1
ATOM 879 C CA . VAL A 1 112 ? 12.840 0.969 -19.284 1.00 84.19 112 VAL A CA 1
ATOM 880 C C . VAL A 1 112 ? 14.368 0.942 -19.252 1.00 84.19 112 VAL A C 1
ATOM 882 O O . VAL A 1 112 ? 14.982 0.493 -20.222 1.00 84.19 112 VAL A O 1
ATOM 885 N N . ALA A 1 113 ? 14.974 1.290 -18.116 1.00 84.38 113 ALA A N 1
ATOM 886 C CA . ALA A 1 113 ? 16.425 1.258 -17.942 1.00 84.38 113 ALA A CA 1
ATOM 887 C C . ALA A 1 113 ? 17.013 -0.152 -18.150 1.00 84.38 113 ALA A C 1
ATOM 889 O O . ALA A 1 113 ? 18.017 -0.317 -18.847 1.00 84.38 113 ALA A O 1
ATOM 890 N N . ALA A 1 114 ? 16.368 -1.193 -17.614 1.00 84.44 114 ALA A N 1
ATOM 891 C CA . ALA A 1 114 ? 16.799 -2.579 -17.789 1.00 84.44 114 ALA A CA 1
ATOM 892 C C . ALA A 1 114 ? 16.731 -3.036 -19.257 1.00 84.44 114 ALA A C 1
ATOM 894 O O . ALA A 1 114 ? 17.650 -3.701 -19.742 1.00 84.44 114 ALA A O 1
ATOM 895 N N . LYS A 1 115 ? 15.675 -2.655 -19.992 1.00 82.12 115 LYS A N 1
ATOM 896 C CA . LYS A 1 115 ? 15.541 -2.944 -21.431 1.00 82.12 115 LYS A CA 1
ATOM 897 C C . LYS A 1 115 ? 16.629 -2.250 -22.251 1.00 82.12 115 LYS A C 1
ATOM 899 O O . LYS A 1 115 ? 17.192 -2.863 -23.159 1.00 82.12 115 LYS A O 1
ATOM 904 N N . GLU A 1 116 ? 16.955 -1.001 -21.928 1.00 84.50 116 GLU A N 1
ATOM 905 C CA . GLU A 1 116 ? 18.044 -0.269 -22.582 1.00 84.50 116 GLU A CA 1
ATOM 906 C C . GLU A 1 116 ? 19.409 -0.901 -22.299 1.00 84.50 116 GLU A C 1
ATOM 908 O O . GLU A 1 116 ? 20.178 -1.145 -23.232 1.00 84.50 116 GLU A O 1
ATOM 913 N N . ALA A 1 117 ? 19.686 -1.259 -21.043 1.00 85.06 117 ALA A N 1
ATOM 914 C CA . ALA A 1 117 ? 20.915 -1.948 -20.662 1.00 85.06 117 ALA A CA 1
ATOM 915 C C . ALA A 1 117 ? 21.055 -3.306 -21.372 1.00 85.06 117 ALA A C 1
ATOM 917 O O . ALA A 1 117 ? 22.116 -3.613 -21.919 1.00 85.06 117 ALA A O 1
ATOM 918 N N . ALA A 1 118 ? 19.977 -4.094 -21.435 1.00 84.94 118 ALA A N 1
ATOM 919 C CA . ALA A 1 118 ? 19.956 -5.367 -22.152 1.00 84.94 118 ALA A CA 1
ATOM 920 C C . ALA A 1 118 ? 20.208 -5.184 -23.657 1.00 84.94 118 ALA A C 1
ATOM 922 O O . ALA A 1 118 ? 20.967 -5.948 -24.255 1.00 84.94 118 ALA A O 1
ATOM 923 N N . ARG A 1 119 ? 19.630 -4.143 -24.272 1.00 85.81 119 ARG A N 1
ATOM 924 C CA . ARG A 1 119 ? 19.879 -3.798 -25.679 1.00 85.81 119 ARG A CA 1
ATOM 925 C C . ARG A 1 119 ? 21.343 -3.425 -25.921 1.00 85.81 119 ARG A C 1
ATOM 927 O O . ARG A 1 119 ? 21.925 -3.893 -26.897 1.00 85.81 119 ARG A O 1
ATOM 934 N N . LEU A 1 120 ? 21.939 -2.604 -25.056 1.00 86.12 120 LEU A N 1
ATOM 935 C CA . LEU A 1 120 ? 23.352 -2.225 -25.159 1.00 86.12 120 LEU A CA 1
ATOM 936 C C . LEU A 1 120 ? 24.275 -3.440 -24.986 1.00 86.12 120 LEU A C 1
ATOM 938 O O . LEU A 1 120 ? 25.209 -3.610 -25.768 1.00 86.12 120 LEU A O 1
ATOM 942 N N . ALA A 1 121 ? 23.979 -4.321 -24.028 1.00 84.25 121 ALA A N 1
ATOM 943 C CA . ALA A 1 121 ? 24.722 -5.563 -23.823 1.00 84.25 121 ALA A CA 1
ATOM 944 C C . ALA A 1 121 ? 24.621 -6.512 -25.030 1.00 84.25 121 ALA A C 1
ATOM 946 O O . ALA A 1 121 ? 25.621 -7.105 -25.432 1.00 84.25 121 ALA A O 1
ATOM 947 N N . ALA A 1 122 ? 23.440 -6.626 -25.648 1.00 83.38 122 ALA A N 1
ATOM 948 C CA . ALA A 1 122 ? 23.245 -7.439 -26.847 1.00 83.38 122 ALA A CA 1
ATOM 949 C C . ALA A 1 122 ? 24.040 -6.904 -28.051 1.00 83.38 122 ALA A C 1
ATOM 951 O O . ALA A 1 122 ? 24.647 -7.690 -28.774 1.00 83.38 122 ALA A O 1
ATOM 952 N N . LEU A 1 123 ? 24.091 -5.578 -28.231 1.00 81.25 123 LEU A N 1
ATOM 953 C CA . LEU A 1 123 ? 24.900 -4.940 -29.277 1.00 81.25 123 LEU A CA 1
ATOM 954 C C . LEU A 1 123 ? 26.407 -5.130 -29.036 1.00 81.25 123 LEU A C 1
ATOM 956 O O . LEU A 1 123 ? 27.146 -5.420 -29.974 1.00 81.25 123 LEU A O 1
ATOM 960 N N . ALA A 1 124 ? 26.860 -5.039 -27.783 1.00 78.31 124 ALA A N 1
ATOM 961 C CA . ALA A 1 124 ? 28.25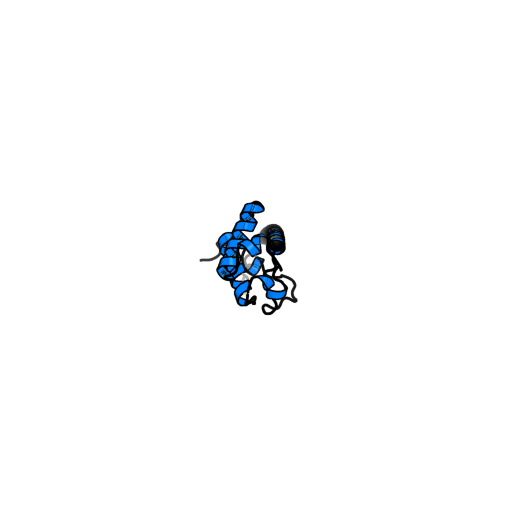3 -5.303 -27.421 1.00 78.31 124 ALA A CA 1
ATOM 962 C C . ALA A 1 124 ? 28.656 -6.776 -27.632 1.00 78.31 124 ALA A C 1
ATOM 964 O O . ALA A 1 124 ? 29.793 -7.059 -28.004 1.00 78.31 124 ALA A O 1
ATOM 965 N N . ALA A 1 125 ? 27.733 -7.724 -27.439 1.00 70.25 125 ALA A N 1
ATOM 966 C CA . ALA A 1 125 ? 27.988 -9.147 -27.664 1.00 70.25 125 ALA A CA 1
ATOM 967 C C . ALA A 1 125 ? 28.109 -9.519 -29.156 1.00 70.25 125 ALA A C 1
ATOM 969 O O . ALA A 1 125 ? 28.782 -10.495 -29.487 1.00 70.25 125 ALA A O 1
ATOM 970 N N . THR A 1 126 ? 27.495 -8.749 -30.060 1.00 60.06 126 THR A N 1
ATOM 971 C CA . THR A 1 126 ? 27.619 -8.953 -31.515 1.00 60.06 126 THR A CA 1
ATOM 972 C C . THR A 1 126 ? 28.928 -8.436 -32.120 1.00 60.06 126 THR A C 1
ATOM 974 O O . THR A 1 126 ? 29.232 -8.797 -33.253 1.00 60.06 126 THR A O 1
ATOM 977 N N . ASP A 1 127 ? 29.718 -7.654 -31.377 1.00 55.97 127 ASP A N 1
ATOM 978 C CA . ASP A 1 127 ? 31.018 -7.109 -31.817 1.00 55.97 127 ASP A CA 1
ATOM 979 C C . ASP A 1 127 ? 32.223 -7.940 -31.312 1.00 55.97 127 ASP A C 1
ATOM 981 O O . ASP A 1 127 ? 33.380 -7.526 -31.398 1.00 55.97 127 ASP A O 1
ATOM 985 N N . ALA A 1 128 ? 31.978 -9.136 -30.759 1.00 52.22 128 ALA A N 1
ATOM 986 C CA . ALA A 1 128 ? 33.046 -10.037 -30.336 1.00 52.22 128 ALA A CA 1
ATOM 987 C C . ALA A 1 128 ? 33.761 -10.644 -31.568 1.00 52.22 128 ALA A C 1
ATOM 989 O O . ALA A 1 128 ? 33.110 -11.298 -32.390 1.00 52.22 128 ALA A O 1
ATOM 990 N N . PRO A 1 129 ? 35.091 -10.482 -31.721 1.00 49.09 129 PRO A N 1
ATOM 991 C CA . PRO A 1 129 ? 35.814 -11.031 -32.860 1.00 49.09 129 PRO A CA 1
ATOM 992 C C . PRO A 1 129 ? 35.763 -12.562 -32.835 1.00 49.09 129 PRO A C 1
ATOM 994 O O . PRO A 1 129 ? 36.044 -13.197 -31.817 1.00 49.09 129 PRO A O 1
ATOM 997 N N . THR A 1 130 ? 35.410 -13.149 -33.982 1.00 51.03 130 THR A N 1
ATOM 998 C CA . THR A 1 130 ? 35.399 -14.603 -34.206 1.00 51.03 130 THR A CA 1
ATOM 999 C C . THR A 1 130 ? 36.744 -15.197 -33.762 1.00 51.03 130 THR A C 1
ATOM 1001 O O . THR A 1 130 ? 37.778 -14.737 -34.258 1.00 51.03 130 THR A O 1
ATOM 1004 N N . PRO A 1 131 ? 36.783 -16.199 -32.862 1.00 49.53 131 PRO A N 1
ATOM 1005 C CA . PRO A 1 131 ? 38.039 -16.838 -32.492 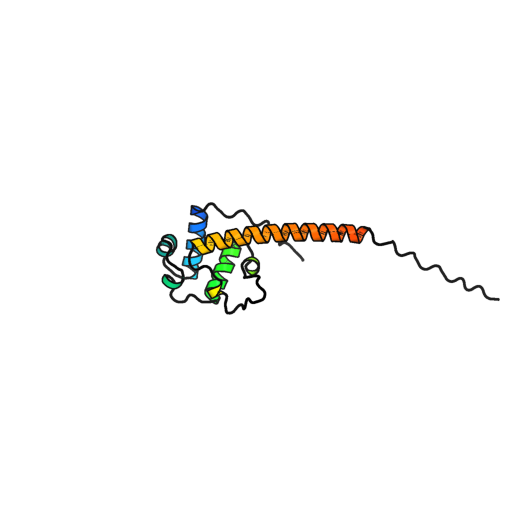1.00 49.53 131 PRO A CA 1
ATOM 1006 C C . PRO A 1 131 ? 38.630 -17.510 -33.736 1.00 49.53 131 PRO A C 1
ATOM 1008 O O . PRO A 1 131 ? 38.023 -18.416 -34.308 1.00 49.53 131 PRO A O 1
ATOM 1011 N N . GLN A 1 132 ? 39.801 -17.044 -34.182 1.00 52.22 132 GLN A N 1
ATOM 1012 C CA . GLN A 1 132 ? 40.547 -17.716 -35.243 1.00 52.22 132 GLN A CA 1
ATOM 1013 C C . GLN A 1 132 ? 40.935 -19.123 -34.757 1.00 52.22 132 GLN A C 1
ATOM 1015 O O . GLN A 1 132 ? 41.453 -19.258 -33.644 1.00 52.22 132 GLN A O 1
ATOM 1020 N N . PRO A 1 133 ? 40.673 -20.182 -35.543 1.00 49.22 133 PRO A N 1
ATOM 1021 C CA . PRO A 1 133 ? 41.071 -21.532 -35.172 1.00 49.22 133 PRO A CA 1
ATOM 1022 C C . PRO A 1 133 ? 42.605 -21.648 -35.128 1.00 49.22 133 PRO A C 1
ATOM 1024 O O . PRO A 1 133 ? 43.285 -21.014 -35.934 1.00 49.22 133 PRO A O 1
ATOM 1027 N N . PRO A 1 134 ? 43.162 -22.455 -34.206 1.00 54.66 134 PRO A N 1
ATOM 1028 C CA . PRO A 1 134 ? 44.604 -22.583 -34.045 1.00 54.66 134 PRO A CA 1
ATOM 1029 C C . PRO A 1 134 ? 45.233 -23.189 -35.304 1.00 54.66 134 PRO A C 1
ATOM 1031 O O . PRO A 1 134 ? 44.892 -24.301 -35.719 1.00 54.66 134 PRO A O 1
ATOM 1034 N N . GLU A 1 135 ? 46.157 -22.438 -35.897 1.00 52.91 135 GLU A N 1
ATOM 1035 C CA . GLU A 1 135 ? 47.024 -22.871 -36.987 1.00 52.91 135 GLU A CA 1
ATOM 1036 C C . GLU A 1 135 ? 47.821 -24.104 -36.530 1.00 52.91 135 GLU A C 1
ATOM 1038 O O . GLU A 1 135 ? 48.459 -24.104 -35.473 1.00 52.91 135 GLU A O 1
ATOM 1043 N N . LYS A 1 136 ? 47.719 -25.206 -37.282 1.00 51.09 136 LYS A N 1
ATOM 1044 C CA . LYS A 1 136 ? 48.450 -26.439 -36.980 1.00 51.09 136 LYS A CA 1
ATOM 1045 C C . LYS A 1 136 ? 49.944 -26.152 -37.098 1.00 51.09 136 LYS A C 1
ATOM 1047 O O . LYS A 1 136 ? 50.417 -25.841 -38.184 1.00 51.09 136 LYS A O 1
ATOM 1052 N N . ALA A 1 137 ? 50.669 -26.306 -35.992 1.00 50.28 137 ALA A N 1
ATOM 1053 C CA . ALA A 1 137 ? 52.123 -26.324 -35.991 1.00 50.28 137 ALA A CA 1
ATOM 1054 C C . ALA A 1 137 ? 52.610 -27.492 -36.860 1.00 50.28 137 ALA A C 1
ATOM 1056 O O . ALA A 1 137 ? 52.488 -28.661 -36.477 1.00 50.28 137 ALA A O 1
ATOM 1057 N N . ASP A 1 138 ? 53.121 -27.151 -38.038 1.00 48.03 138 ASP A N 1
ATOM 1058 C CA . ASP A 1 138 ? 53.828 -28.056 -38.925 1.00 48.03 138 ASP A CA 1
ATOM 1059 C C . ASP A 1 138 ? 55.128 -28.487 -38.228 1.00 48.03 138 ASP A C 1
ATOM 1061 O O . ASP A 1 138 ? 56.026 -27.683 -37.966 1.00 48.03 138 ASP A O 1
ATOM 1065 N N . LYS A 1 139 ? 55.177 -29.753 -37.809 1.00 51.03 139 LYS A N 1
ATOM 1066 C CA . LYS A 1 139 ? 56.419 -30.409 -37.407 1.00 51.03 139 LYS A CA 1
ATOM 1067 C C . LYS A 1 139 ? 57.020 -31.004 -38.668 1.00 51.03 139 LYS A C 1
ATOM 1069 O O . LYS A 1 139 ? 56.820 -32.192 -38.919 1.00 51.03 139 LYS A O 1
ATOM 1074 N N . ASP A 1 140 ? 57.774 -30.199 -39.403 1.00 48.84 140 ASP A N 1
ATOM 1075 C CA . ASP A 1 140 ? 58.711 -30.744 -40.372 1.00 48.84 140 ASP A CA 1
ATOM 1076 C C . ASP A 1 140 ? 60.056 -30.979 -39.683 1.00 48.84 140 ASP A C 1
ATOM 1078 O O . ASP A 1 140 ? 60.659 -30.097 -39.064 1.00 48.84 140 ASP A O 1
ATOM 1082 N N . ALA A 1 141 ? 60.446 -32.245 -39.706 1.00 44.31 141 ALA A N 1
ATOM 1083 C CA . ALA A 1 141 ? 61.688 -32.751 -39.177 1.00 44.31 141 ALA A CA 1
ATOM 1084 C C . ALA A 1 141 ? 62.757 -32.614 -40.256 1.00 44.31 141 ALA A C 1
ATOM 1086 O O . ALA A 1 141 ? 62.572 -33.110 -41.364 1.00 44.31 141 ALA A O 1
ATOM 1087 N N . THR A 1 142 ? 63.904 -32.032 -39.920 1.00 50.09 142 THR A N 1
ATOM 1088 C CA . THR A 1 142 ? 65.204 -32.415 -40.488 1.00 50.09 142 THR A CA 1
ATOM 1089 C C . THR A 1 142 ? 66.292 -32.101 -39.475 1.00 50.09 142 THR A C 1
ATOM 1091 O O . THR A 1 142 ? 66.312 -30.957 -38.970 1.00 50.09 142 THR A O 1
#

InterPro domains:
  IPR036736 ACP-like superfamily [G3DSA:1.10.1200.10] (14-89)

Secondary structure (DSSP, 8-state):
---------PPPPPHHHHHHHHHHHHHHHHT--HHHHHTT--HHHH-S---HHHHHHHHHHHHHHH---TGGGS--STT--GGGHHHHS-SSHHHHHHHHHHHHHHHHHHHHHHHHHHHHHHHHHTTPPPPPPPPP------

pLDDT: mean 82.18, std 17.29, range [35.91, 98.25]

Foldseek 3Di:
DDDDPPCPFPDQDDDVVNLLVLLVLLCVLLVWDSVCQVVWAWSVVTHPDQALVSLLSSLVVCCVVGVQHSVLLDDPPPVDDSRCRSVVDAGGSVRVVVSVVVSVVVVVVVVVVVVVVVVVVVVVVVPDDDPDPDDDPDPDDD

Organism: NCBI:txid1353890

Radius of gyration: 24.76 Å; chains: 1; bounding box: 81×41×58 Å

Sequence (142 aa):
MRAKFESDIPPLPEDPEFREKLATIVSSIGRCDRDALLEGKSFATVMSDFDSIMVLEILLEIETEFHITTDDMLPTDGAYKPQEITNAFPQDLDGLMAYMRTVVVRVAEEKVAAKEAARLAALAATDAPTPQPPEKADKDAT